Protein AF-X1RPD5-F1 (afdb_monomer)

Radius of gyration: 18.84 Å; Cα contacts (8 Å, |Δi|>4): 103; chains: 1; bounding box: 51×46×45 Å

Mean predicted aligned error: 9.95 Å

Secondary structure (DSSP, 8-state):
-PPPHHHHHHHHHHHHHHHS--HHHHHHHHHHHHHHHHHHTS-HHHHHHHHHHHHHHHHHHHHHHHHTS-SS--PPP-HHHHHHHHHHHHHHHHHH-GGGHHHHHHHHHHHHHHHHHHHHHHTT--TTSHHHHHHHHHHHH---S-TTSTHHHHHHHHHHHHHHHHHHHHHHHHH-

Organism: NCBI:txid412755

Solvent-accessible surface area (backbone atoms only — not comparable to full-atom values): 9913 Å² total; per-residue (Å²): 136,86,82,49,73,63,59,52,51,51,50,52,50,53,46,55,63,60,75,52,75,46,75,64,53,56,52,48,52,57,52,47,55,54,51,52,57,55,54,72,72,50,60,75,82,49,52,62,54,50,52,53,51,50,52,54,48,52,55,49,30,38,53,50,30,50,70,75,48,72,85,89,61,71,57,79,52,62,62,69,61,43,52,51,50,40,51,53,42,51,54,51,23,66,74,63,38,78,79,35,44,78,55,31,50,62,50,35,51,24,48,52,42,31,45,47,44,35,43,41,32,42,77,66,48,61,59,86,41,68,66,49,44,52,49,42,51,48,63,70,51,60,61,62,94,47,88,90,45,45,74,44,60,56,47,54,55,48,50,53,49,50,51,54,46,55,52,50,54,54,52,52,66,72,75,107

InterPro domains:
  IPR024787 EcsC protein [PF12787] (23-170)
  IPR024787 EcsC protein [PTHR41260] (4-172)

pLDDT: mean 79.78, std 13.16, range [46.47, 96.06]

Structure (mmCIF, N/CA/C/O backbone):
data_AF-X1RPD5-F1
#
_entry.id   AF-X1RPD5-F1
#
loop_
_atom_site.group_PDB
_atom_site.id
_atom_site.type_symbol
_atom_site.label_atom_id
_atom_site.label_alt_id
_atom_site.label_comp_id
_atom_site.label_asym_id
_atom_site.label_entity_id
_atom_site.label_seq_id
_atom_site.pdbx_PDB_ins_code
_atom_site.Cartn_x
_atom_site.Cartn_y
_atom_site.Cartn_z
_atom_site.occupancy
_atom_site.B_iso_or_equiv
_atom_site.auth_seq_id
_atom_site.auth_comp_id
_atom_site.auth_asym_id
_atom_site.auth_atom_id
_atom_site.pdbx_PDB_model_num
ATOM 1 N N . MET A 1 1 ? -31.889 -5.427 4.012 1.00 51.97 1 MET A N 1
ATOM 2 C CA . MET A 1 1 ? -30.682 -4.848 4.639 1.00 51.97 1 MET A CA 1
ATOM 3 C C . MET A 1 1 ? -31.020 -3.402 4.983 1.00 51.97 1 MET A C 1
ATOM 5 O O . MET A 1 1 ? -31.326 -2.659 4.063 1.00 51.97 1 MET A O 1
ATOM 9 N N . ASN A 1 2 ? -31.121 -3.044 6.270 1.00 76.50 2 ASN A N 1
ATOM 10 C CA . ASN A 1 2 ? -31.473 -1.682 6.705 1.00 76.50 2 ASN A CA 1
ATOM 11 C C . ASN A 1 2 ? -30.182 -0.913 6.999 1.00 76.50 2 ASN A C 1
ATOM 13 O O . ASN A 1 2 ? -29.422 -1.337 7.862 1.00 76.50 2 ASN A O 1
ATOM 17 N N . ILE A 1 3 ? -29.949 0.187 6.282 1.00 82.44 3 ILE A N 1
ATOM 18 C CA . ILE A 1 3 ? -28.819 1.095 6.515 1.00 82.44 3 ILE A CA 1
ATOM 19 C C . ILE A 1 3 ? -29.145 1.938 7.749 1.00 82.44 3 ILE A C 1
ATOM 21 O O . ILE A 1 3 ? -30.185 2.600 7.797 1.00 82.44 3 ILE A O 1
ATOM 25 N N . THR A 1 4 ? -28.285 1.891 8.762 1.00 92.00 4 THR A N 1
ATOM 26 C CA . THR A 1 4 ? -28.456 2.674 9.986 1.00 92.00 4 THR A CA 1
ATOM 27 C C . THR A 1 4 ? -28.053 4.134 9.768 1.00 92.00 4 THR A C 1
ATOM 29 O O . THR A 1 4 ? -27.463 4.508 8.754 1.00 92.00 4 THR A O 1
ATOM 32 N N . LYS A 1 5 ? -28.367 5.005 10.734 1.00 91.94 5 LYS A N 1
ATOM 33 C CA . LYS A 1 5 ? -27.946 6.412 10.677 1.00 91.94 5 LYS A CA 1
ATOM 34 C C . LYS A 1 5 ? -26.418 6.555 10.683 1.00 91.94 5 LYS A C 1
ATOM 36 O O . LYS A 1 5 ? -25.903 7.406 9.968 1.00 91.94 5 LYS A O 1
ATOM 41 N N . ASN A 1 6 ? -25.727 5.704 11.442 1.00 89.75 6 ASN A N 1
ATOM 42 C CA . ASN A 1 6 ? -24.267 5.696 11.502 1.00 89.75 6 ASN A CA 1
ATOM 43 C C . ASN A 1 6 ? -23.677 5.293 10.149 1.00 89.75 6 ASN A C 1
ATOM 45 O O . ASN A 1 6 ? -22.850 6.026 9.626 1.00 89.75 6 ASN A O 1
ATOM 49 N N . ASP A 1 7 ? -24.206 4.235 9.524 1.00 88.50 7 ASP A N 1
ATOM 50 C CA . ASP A 1 7 ? -23.771 3.814 8.183 1.00 88.50 7 ASP A CA 1
ATOM 51 C C . ASP A 1 7 ? -23.951 4.943 7.153 1.00 88.50 7 ASP A C 1
ATOM 53 O O . ASP A 1 7 ? -23.115 5.158 6.279 1.00 88.50 7 ASP A O 1
ATOM 57 N N . LEU A 1 8 ? -25.047 5.703 7.257 1.00 91.62 8 LEU A N 1
ATOM 58 C CA . LEU A 1 8 ? -25.294 6.867 6.404 1.00 91.62 8 LEU A CA 1
ATOM 59 C C . LEU A 1 8 ? -24.280 7.991 6.626 1.00 91.62 8 LEU A C 1
ATOM 61 O O . LEU A 1 8 ? -23.894 8.663 5.667 1.00 91.62 8 LEU A O 1
ATOM 65 N N . ASP A 1 9 ?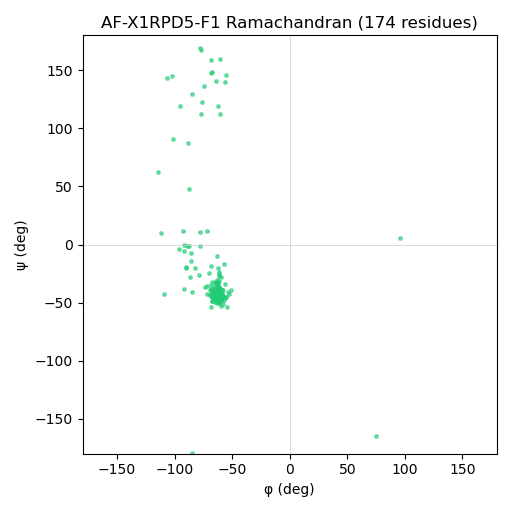 -23.888 8.237 7.871 1.00 93.94 9 ASP A N 1
ATOM 66 C CA . ASP A 1 9 ? -22.920 9.275 8.206 1.00 93.94 9 ASP A CA 1
ATOM 67 C C . ASP A 1 9 ? -21.494 8.855 7.805 1.00 93.94 9 ASP A C 1
ATOM 69 O O . ASP A 1 9 ? -20.770 9.672 7.228 1.00 93.94 9 ASP A O 1
ATOM 73 N N . ASP A 1 10 ? -21.143 7.574 7.945 1.00 89.75 10 ASP A N 1
ATOM 74 C CA . ASP A 1 10 ? -19.893 6.998 7.435 1.00 89.75 10 ASP A CA 1
ATOM 75 C C . ASP A 1 10 ? -19.819 7.072 5.906 1.00 89.75 10 ASP A C 1
ATOM 77 O O . ASP A 1 10 ? -18.801 7.486 5.350 1.00 89.75 10 ASP A O 1
ATOM 81 N N . LEU A 1 11 ? -20.918 6.779 5.201 1.00 89.56 11 LEU A N 1
ATOM 82 C CA . LEU A 1 11 ? -20.992 6.931 3.745 1.00 89.56 11 LEU A CA 1
ATOM 83 C C . LEU A 1 11 ? -20.809 8.388 3.303 1.00 89.56 11 LEU A C 1
ATOM 85 O O . LEU A 1 11 ? -20.095 8.652 2.334 1.00 89.56 11 LEU A O 1
ATOM 89 N N . LYS A 1 12 ? -21.419 9.355 4.003 1.00 90.69 12 LYS A N 1
ATOM 90 C CA . LYS A 1 12 ? -21.204 10.787 3.717 1.00 90.69 12 LYS A CA 1
ATOM 91 C C . LYS A 1 12 ? -19.754 11.185 3.964 1.00 90.69 12 LYS A C 1
ATOM 93 O O . LYS A 1 12 ? -19.188 11.943 3.175 1.00 90.69 12 LYS A O 1
ATOM 98 N N . TYR A 1 13 ? -19.159 10.682 5.042 1.00 88.50 13 TYR A N 1
ATOM 99 C CA . TYR A 1 13 ? -17.766 10.943 5.364 1.00 88.50 13 TYR A CA 1
ATOM 100 C C . TYR A 1 13 ? -16.834 10.369 4.290 1.00 88.50 13 TYR A C 1
ATOM 102 O O . TYR A 1 13 ? -16.031 11.114 3.726 1.00 88.50 13 TYR A O 1
ATOM 110 N N . ALA A 1 14 ? -17.009 9.101 3.916 1.00 86.00 14 ALA A N 1
ATOM 111 C CA . ALA A 1 14 ? -16.265 8.450 2.841 1.00 86.00 14 ALA A CA 1
ATOM 112 C C . ALA A 1 14 ? -16.416 9.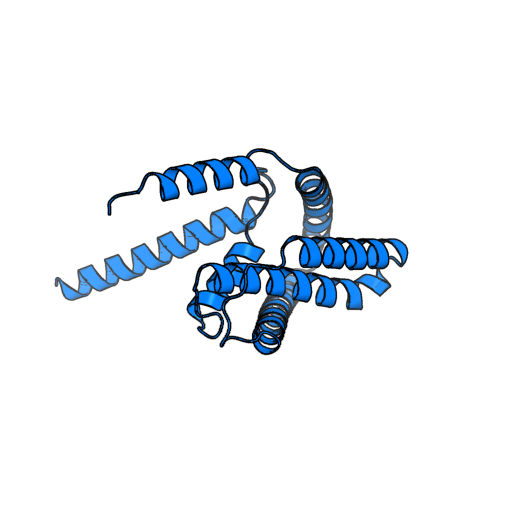199 1.508 1.00 86.00 14 ALA A C 1
ATOM 114 O O . ALA A 1 14 ? -15.418 9.511 0.857 1.00 86.00 14 ALA A O 1
ATOM 115 N N . LYS A 1 15 ? -17.644 9.594 1.147 1.00 85.25 15 LYS A N 1
ATOM 116 C CA . LYS A 1 15 ? -17.910 10.434 -0.029 1.00 85.25 15 LYS A CA 1
ATOM 117 C C . LYS A 1 15 ? -17.106 11.734 0.017 1.00 85.25 15 LYS A C 1
ATOM 119 O O . LYS A 1 15 ? -16.480 12.102 -0.972 1.00 85.25 15 LYS A O 1
ATOM 124 N N . SER A 1 16 ? -17.073 12.412 1.166 1.00 85.31 16 SER A N 1
ATOM 125 C CA . SER A 1 16 ? -16.314 13.658 1.315 1.00 85.31 16 SER A CA 1
ATOM 126 C C . SER A 1 16 ? -14.802 13.466 1.142 1.00 85.31 16 SER A C 1
ATOM 128 O O . SER A 1 16 ? -14.148 14.356 0.599 1.00 85.31 16 SER A O 1
ATOM 130 N N . LEU A 1 17 ? -14.258 12.312 1.549 1.00 79.81 17 LEU A N 1
ATOM 131 C CA . LEU A 1 17 ? -12.847 11.964 1.361 1.00 79.81 17 LEU A CA 1
ATOM 132 C C . LEU A 1 17 ? -12.510 11.662 -0.107 1.00 79.81 17 LEU A C 1
ATOM 134 O O . LEU A 1 17 ? -11.411 11.993 -0.547 1.00 79.81 17 LEU A O 1
ATOM 138 N N . LEU A 1 18 ? -13.438 11.049 -0.849 1.00 75.56 18 LEU A N 1
ATOM 139 C CA . LEU A 1 18 ? -13.228 10.619 -2.236 1.00 75.56 18 LEU A CA 1
ATOM 140 C C . LEU A 1 18 ? -13.486 11.735 -3.261 1.00 75.56 18 LEU A C 1
ATOM 142 O O . LEU A 1 18 ? -12.730 11.881 -4.218 1.00 75.56 18 LEU A O 1
ATOM 146 N N . GLU A 1 19 ? -14.529 12.545 -3.067 1.00 75.75 19 GLU A N 1
ATOM 147 C CA . GLU A 1 19 ? -14.953 13.550 -4.057 1.00 75.75 19 GLU A CA 1
ATOM 148 C C . GLU A 1 19 ? -14.214 14.889 -3.954 1.00 75.75 19 GLU A C 1
ATOM 150 O O . GLU A 1 19 ? -14.274 15.696 -4.880 1.00 75.75 19 GLU A O 1
ATOM 155 N N . ASN A 1 20 ? -13.500 15.145 -2.855 1.00 69.94 20 ASN A N 1
ATOM 156 C CA . ASN A 1 20 ? -12.704 16.359 -2.693 1.00 69.94 20 ASN A CA 1
ATOM 157 C C . ASN A 1 20 ? -11.228 16.035 -2.956 1.00 69.94 20 ASN A C 1
ATOM 159 O O . ASN A 1 20 ? -10.515 15.655 -2.021 1.00 69.94 20 ASN A O 1
ATOM 163 N N . PRO A 1 21 ? -10.737 16.166 -4.208 1.00 64.88 21 PRO A N 1
ATOM 164 C CA . PRO A 1 21 ? -9.402 15.723 -4.573 1.00 64.88 21 PRO A CA 1
ATOM 165 C C . PRO A 1 21 ? -8.354 16.463 -3.749 1.00 64.88 21 PRO A C 1
ATOM 167 O O . PRO A 1 21 ? -8.126 17.669 -3.904 1.00 64.88 21 PRO A O 1
ATOM 170 N N . SER A 1 22 ? -7.697 15.700 -2.880 1.00 69.62 22 SER A N 1
ATOM 171 C CA . SER A 1 22 ? -6.568 16.175 -2.098 1.00 69.62 22 SER A CA 1
ATOM 172 C C . SER A 1 22 ? -5.428 16.630 -3.015 1.00 69.62 22 SER A C 1
ATOM 174 O O . SER A 1 22 ? -5.327 16.241 -4.182 1.00 69.62 22 SER A O 1
ATOM 176 N N . LEU A 1 23 ? -4.522 17.450 -2.481 1.00 71.94 23 LEU A N 1
ATOM 177 C CA . LEU A 1 23 ? -3.315 17.857 -3.204 1.00 71.94 23 LEU A CA 1
ATOM 178 C C . LEU A 1 23 ? -2.486 16.638 -3.656 1.00 71.94 23 LEU A C 1
ATOM 180 O O . LEU A 1 23 ? -1.948 16.645 -4.759 1.00 71.94 23 LEU A O 1
ATOM 184 N N . ALA A 1 24 ? -2.476 15.564 -2.858 1.00 69.75 24 ALA A N 1
ATOM 185 C CA . ALA A 1 24 ? -1.859 14.292 -3.222 1.00 69.75 24 ALA A CA 1
ATOM 186 C C . ALA A 1 24 ? -2.526 13.661 -4.454 1.00 69.75 24 ALA A C 1
ATOM 188 O O . ALA A 1 24 ? -1.824 13.321 -5.395 1.00 69.75 24 ALA A O 1
ATOM 189 N N . ALA A 1 25 ? -3.862 13.594 -4.507 1.00 70.12 25 ALA A N 1
ATOM 190 C CA . ALA A 1 25 ? -4.583 13.043 -5.661 1.00 70.12 25 ALA A CA 1
ATOM 191 C C . ALA A 1 25 ? -4.287 13.813 -6.962 1.00 70.12 25 ALA A C 1
ATOM 193 O O . ALA A 1 25 ? -4.106 13.217 -8.021 1.00 70.12 25 ALA A O 1
ATOM 194 N N . LYS A 1 26 ? -4.167 15.145 -6.886 1.00 71.94 26 LYS A N 1
ATOM 195 C CA . LYS A 1 26 ? -3.798 15.974 -8.047 1.00 71.94 26 LYS A CA 1
ATOM 196 C C . LYS A 1 26 ? -2.379 15.677 -8.543 1.00 71.94 26 LYS A C 1
ATOM 198 O O . LYS A 1 26 ? -2.166 15.603 -9.751 1.00 71.94 26 LYS A O 1
ATOM 203 N N . ILE A 1 27 ? -1.426 15.499 -7.625 1.00 70.88 27 ILE A N 1
ATOM 204 C CA . ILE A 1 27 ? -0.039 15.140 -7.958 1.00 70.88 27 ILE A CA 1
ATOM 205 C C . ILE A 1 27 ? 0.028 13.716 -8.524 1.00 70.88 27 ILE A C 1
ATOM 207 O O . ILE A 1 27 ? 0.676 13.505 -9.548 1.00 70.88 27 ILE A O 1
ATOM 211 N N . SER A 1 28 ? -0.680 12.761 -7.915 1.00 72.06 28 SER A N 1
ATOM 212 C CA . SER A 1 28 ? -0.748 11.375 -8.382 1.00 72.06 28 SER A CA 1
ATOM 213 C C . SER A 1 28 ? -1.290 11.282 -9.805 1.00 72.06 28 SER A C 1
ATOM 215 O O . SER A 1 28 ? -0.668 10.616 -10.625 1.00 72.06 28 SER A O 1
ATOM 217 N N . ASN A 1 29 ? -2.354 12.020 -10.145 1.00 69.50 29 ASN A N 1
ATOM 218 C CA . ASN A 1 29 ? -2.881 12.057 -11.515 1.00 69.50 29 ASN A CA 1
ATOM 219 C C . ASN A 1 29 ? -1.832 12.540 -12.529 1.00 69.50 29 ASN A C 1
ATOM 221 O O . ASN A 1 29 ? -1.698 11.971 -13.612 1.00 69.50 29 ASN A O 1
ATOM 225 N N . LEU A 1 30 ? -1.063 13.581 -12.189 1.00 69.62 30 LEU A N 1
ATOM 226 C CA . LEU A 1 30 ? -0.014 14.085 -13.076 1.00 69.62 30 LEU A CA 1
ATOM 227 C C . LEU A 1 30 ? 1.086 13.032 -13.285 1.00 69.62 30 LEU A C 1
ATOM 229 O O . LEU A 1 30 ? 1.469 12.767 -14.426 1.00 69.62 30 LEU A O 1
ATOM 233 N N . LEU A 1 31 ? 1.555 12.399 -12.206 1.00 68.88 31 LEU A N 1
ATOM 234 C CA . LEU A 1 31 ? 2.570 11.344 -12.273 1.00 68.88 31 LEU A CA 1
ATOM 235 C C . LEU A 1 31 ? 2.064 10.095 -13.013 1.00 68.88 31 LEU A C 1
ATOM 237 O O . LEU A 1 31 ? 2.799 9.539 -13.829 1.00 68.88 31 LEU A O 1
ATOM 241 N N . GLY A 1 32 ? 0.806 9.703 -12.800 1.00 69.44 32 GLY A N 1
ATOM 242 C CA . GLY A 1 32 ? 0.161 8.569 -13.464 1.00 69.44 32 GLY A CA 1
ATOM 243 C C . GLY A 1 32 ? 0.188 8.707 -14.984 1.00 69.44 32 GLY A C 1
ATOM 244 O O . GLY A 1 32 ? 0.662 7.808 -15.676 1.00 69.44 32 GLY A O 1
ATOM 245 N N . THR A 1 33 ? -0.179 9.881 -15.512 1.00 72.19 33 THR A N 1
ATOM 246 C CA . THR A 1 33 ? -0.140 10.125 -16.968 1.00 72.19 33 THR A CA 1
ATOM 247 C C . THR A 1 33 ? 1.270 10.041 -17.567 1.00 72.19 33 THR A C 1
ATOM 249 O O . THR A 1 33 ? 1.427 9.635 -18.721 1.00 72.19 33 THR A O 1
ATOM 252 N N . ALA A 1 34 ? 2.310 10.420 -16.816 1.00 72.50 34 ALA A N 1
ATOM 253 C CA . ALA A 1 34 ? 3.697 10.316 -17.268 1.00 72.50 34 ALA A CA 1
ATOM 254 C C . ALA A 1 34 ? 4.169 8.854 -17.304 1.00 72.50 34 ALA A C 1
ATOM 256 O O . ALA A 1 34 ? 4.790 8.428 -18.281 1.00 72.50 34 ALA A O 1
ATOM 257 N N . ILE A 1 35 ? 3.819 8.076 -16.276 1.00 75.69 35 ILE A N 1
ATOM 258 C CA . ILE A 1 35 ? 4.129 6.645 -16.188 1.00 75.69 35 ILE A CA 1
ATOM 259 C C . ILE A 1 35 ? 3.402 5.869 -17.291 1.00 75.69 35 ILE A C 1
ATOM 261 O O . ILE A 1 35 ? 4.028 5.073 -17.988 1.00 75.69 35 ILE A O 1
ATOM 265 N N . GLU A 1 36 ? 2.112 6.136 -17.510 1.00 73.81 36 GLU A N 1
ATOM 266 C CA . GLU A 1 36 ? 1.310 5.480 -18.549 1.00 73.81 36 GLU A CA 1
ATOM 267 C C . GLU A 1 36 ? 1.896 5.722 -19.948 1.00 73.81 36 GLU A C 1
ATOM 269 O O . GLU A 1 36 ? 2.040 4.793 -20.745 1.00 73.81 36 GLU A O 1
ATOM 274 N N . LYS A 1 37 ? 2.307 6.963 -20.243 1.00 77.88 37 LYS A N 1
ATOM 275 C CA . LYS A 1 37 ? 3.010 7.284 -21.493 1.00 77.88 37 LYS A CA 1
ATOM 276 C C . LYS A 1 37 ? 4.314 6.503 -21.624 1.00 77.88 37 LYS A C 1
ATOM 278 O O . LYS A 1 37 ? 4.587 6.005 -22.707 1.00 77.88 37 LYS A O 1
ATOM 283 N N . GLY A 1 38 ? 5.091 6.371 -20.549 1.00 78.56 38 GLY A N 1
ATOM 284 C CA . GLY A 1 38 ? 6.314 5.565 -20.541 1.00 78.56 38 GLY A CA 1
ATOM 285 C C . GLY A 1 38 ? 6.049 4.083 -20.822 1.00 78.56 38 GLY A C 1
ATOM 286 O O . GLY A 1 38 ? 6.720 3.486 -21.661 1.00 78.56 38 GLY A O 1
ATOM 287 N N . LEU A 1 39 ? 5.022 3.509 -20.189 1.00 76.12 39 LEU A N 1
ATOM 288 C CA . LEU A 1 39 ? 4.616 2.115 -20.392 1.00 76.12 39 LEU A CA 1
ATOM 289 C C . LEU A 1 39 ? 4.135 1.841 -21.824 1.00 76.12 39 LEU A C 1
ATOM 291 O O . LEU A 1 39 ? 4.400 0.764 -22.351 1.00 76.12 39 LEU A O 1
ATOM 295 N N . LYS A 1 40 ? 3.507 2.814 -22.497 1.00 80.06 40 LYS A N 1
ATOM 296 C CA . LYS A 1 40 ? 3.107 2.684 -23.913 1.00 80.06 40 LYS A CA 1
ATOM 297 C C . LYS A 1 40 ? 4.285 2.478 -24.870 1.00 80.06 40 LYS A C 1
ATOM 299 O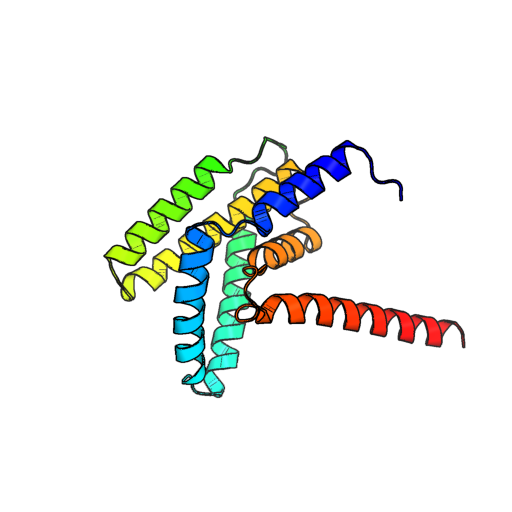 O . LYS A 1 40 ? 4.088 1.918 -25.943 1.00 80.06 40 LYS A O 1
ATOM 304 N N . TYR A 1 41 ? 5.494 2.896 -24.494 1.00 85.19 41 TYR A N 1
ATOM 305 C CA . TYR A 1 41 ? 6.712 2.662 -25.278 1.00 85.19 41 TYR A CA 1
ATOM 306 C C . TYR A 1 41 ? 7.445 1.368 -24.892 1.00 85.19 41 TYR A C 1
ATOM 308 O O . TYR A 1 41 ? 8.479 1.048 -25.482 1.00 85.19 41 TYR A O 1
ATOM 316 N N . LEU A 1 42 ? 6.937 0.614 -23.914 1.00 81.56 42 LEU A N 1
ATOM 317 C CA . LEU A 1 42 ? 7.557 -0.625 -23.465 1.00 81.56 42 LEU A CA 1
ATOM 318 C C . LEU A 1 42 ? 7.325 -1.749 -24.497 1.00 81.56 42 LEU A C 1
ATOM 320 O O . LEU A 1 42 ? 6.200 -1.917 -24.978 1.00 81.56 42 LEU A O 1
ATOM 324 N N . PRO A 1 43 ? 8.342 -2.568 -24.830 1.00 89.31 43 PRO A N 1
ATOM 325 C CA . PRO A 1 43 ? 8.152 -3.711 -25.718 1.00 89.31 43 PRO A CA 1
ATOM 326 C C . PRO A 1 43 ? 7.062 -4.659 -25.202 1.00 89.31 43 PRO A C 1
ATOM 328 O O . PRO A 1 43 ? 7.036 -4.983 -24.017 1.00 89.31 43 PRO A O 1
ATOM 331 N N . ALA A 1 44 ? 6.218 -5.186 -26.095 1.00 81.62 44 ALA A N 1
ATOM 332 C CA . ALA A 1 44 ? 5.078 -6.033 -25.719 1.00 81.62 44 ALA A CA 1
ATOM 333 C C . ALA A 1 44 ? 5.455 -7.203 -24.787 1.00 81.62 44 ALA A C 1
ATOM 335 O O . ALA A 1 44 ? 4.760 -7.462 -23.812 1.00 81.62 44 ALA A O 1
ATOM 336 N N . LYS A 1 45 ? 6.613 -7.839 -25.024 1.00 83.00 45 LYS A N 1
ATOM 337 C CA . LYS A 1 45 ? 7.143 -8.954 -24.213 1.00 83.00 45 LYS A CA 1
ATOM 338 C C . LYS A 1 45 ? 7.448 -8.585 -22.755 1.00 83.00 45 LYS A C 1
ATOM 340 O O . LYS A 1 45 ? 7.594 -9.470 -21.921 1.00 83.00 45 LYS A O 1
ATOM 345 N N . TRP A 1 46 ? 7.620 -7.300 -22.457 1.00 85.12 46 TRP A N 1
ATOM 346 C CA . TRP A 1 46 ? 7.963 -6.822 -21.120 1.00 85.12 46 TRP A CA 1
ATOM 347 C C . TRP A 1 46 ? 6.720 -6.512 -20.286 1.00 85.12 46 TRP A C 1
ATOM 349 O O . TRP A 1 46 ? 6.818 -6.533 -19.063 1.00 85.12 46 TRP A O 1
ATOM 359 N N . ASN A 1 47 ? 5.557 -6.294 -20.910 1.00 79.50 47 ASN A N 1
ATOM 360 C CA . ASN A 1 47 ? 4.312 -6.048 -20.180 1.00 79.50 47 ASN A CA 1
ATOM 361 C C . ASN A 1 47 ? 3.967 -7.216 -19.249 1.00 79.50 47 ASN A C 1
ATOM 363 O O . ASN A 1 47 ? 3.742 -6.991 -18.062 1.00 79.50 47 ASN A O 1
ATOM 367 N N . ASP A 1 48 ? 4.036 -8.456 -19.741 1.00 82.62 48 ASP A N 1
ATOM 368 C CA . ASP A 1 48 ? 3.748 -9.653 -18.936 1.00 82.62 48 ASP A CA 1
ATOM 369 C C . ASP A 1 48 ? 4.722 -9.806 -17.758 1.00 82.62 48 ASP A C 1
ATOM 371 O O . ASP A 1 48 ? 4.339 -10.192 -16.650 1.00 82.62 48 ASP A O 1
ATOM 375 N N . ILE A 1 49 ? 5.997 -9.467 -17.979 1.00 86.81 49 ILE A N 1
ATOM 376 C CA . ILE A 1 49 ? 7.037 -9.513 -16.945 1.00 86.81 49 ILE A CA 1
ATOM 377 C C . ILE A 1 49 ? 6.740 -8.474 -15.866 1.00 86.81 49 ILE A C 1
ATOM 379 O O . ILE A 1 49 ? 6.754 -8.808 -14.681 1.00 86.81 49 ILE A O 1
ATOM 383 N N . VAL A 1 50 ? 6.440 -7.235 -16.264 1.00 82.31 50 VAL A N 1
ATOM 384 C CA . VAL A 1 50 ? 6.106 -6.144 -15.343 1.00 82.31 50 VAL A CA 1
ATOM 385 C C . VAL A 1 50 ? 4.839 -6.478 -14.561 1.00 82.31 50 VAL A C 1
ATOM 387 O O . VAL A 1 50 ? 4.846 -6.375 -13.339 1.00 82.31 50 VAL A O 1
ATOM 390 N N . GLN A 1 51 ? 3.780 -6.956 -15.216 1.00 81.75 51 GLN A N 1
ATOM 391 C CA . GLN A 1 51 ? 2.542 -7.356 -14.543 1.00 81.75 51 GLN A CA 1
ATOM 392 C C . GLN A 1 51 ? 2.775 -8.479 -13.524 1.00 81.75 51 GLN A C 1
ATOM 394 O O . GLN A 1 51 ? 2.348 -8.372 -12.373 1.00 81.75 51 GLN A O 1
ATOM 399 N N . SER A 1 52 ? 3.495 -9.536 -13.912 1.00 84.06 52 SER A N 1
ATOM 400 C CA . SER A 1 52 ? 3.806 -10.664 -13.025 1.00 84.06 52 SER A CA 1
ATOM 401 C C . SER A 1 52 ? 4.680 -10.242 -11.841 1.00 84.06 52 SER A C 1
ATOM 403 O O . SER A 1 52 ? 4.421 -10.635 -10.699 1.00 84.06 52 SER A O 1
ATOM 405 N N . ALA A 1 53 ? 5.691 -9.404 -12.087 1.00 85.00 53 ALA A N 1
ATOM 406 C CA . ALA A 1 53 ? 6.563 -8.866 -11.050 1.00 85.00 53 ALA A CA 1
ATOM 407 C C . ALA A 1 53 ? 5.793 -7.965 -10.077 1.00 85.00 53 ALA A C 1
ATOM 409 O O . ALA A 1 53 ? 5.940 -8.126 -8.864 1.00 85.00 53 ALA A O 1
ATOM 410 N N . THR A 1 54 ? 4.934 -7.079 -10.583 1.00 84.25 54 THR A N 1
ATOM 411 C CA . THR A 1 54 ? 4.079 -6.208 -9.767 1.00 84.25 54 THR A CA 1
ATOM 412 C C . THR A 1 54 ? 3.136 -7.033 -8.903 1.00 84.25 54 THR A C 1
ATOM 414 O O . THR A 1 54 ? 3.135 -6.859 -7.686 1.00 84.25 54 THR A O 1
ATOM 417 N N . LYS A 1 55 ? 2.416 -8.003 -9.485 1.00 86.50 55 LYS A N 1
ATOM 418 C CA . LYS A 1 55 ? 1.519 -8.900 -8.740 1.00 86.50 55 LYS A CA 1
ATOM 419 C C . LYS A 1 55 ? 2.246 -9.597 -7.589 1.00 86.50 55 LYS A C 1
ATOM 421 O O . LYS A 1 55 ? 1.836 -9.476 -6.438 1.00 86.50 55 LYS A O 1
ATOM 426 N N . LYS A 1 56 ? 3.367 -10.267 -7.880 1.00 88.00 56 LYS A N 1
ATOM 427 C CA . LYS A 1 56 ? 4.164 -10.968 -6.859 1.00 88.00 56 LYS A CA 1
ATOM 428 C C . LYS A 1 56 ? 4.696 -10.018 -5.789 1.00 88.00 56 LYS A C 1
ATOM 430 O O . LYS A 1 56 ? 4.759 -10.387 -4.618 1.00 88.00 56 LYS A O 1
ATOM 435 N N . SER A 1 57 ? 5.095 -8.810 -6.179 1.00 88.94 57 SER A N 1
ATOM 436 C CA . SER A 1 57 ? 5.616 -7.805 -5.251 1.00 88.94 57 SER A CA 1
ATOM 437 C C . SER A 1 57 ? 4.532 -7.313 -4.299 1.00 88.94 57 SER A C 1
ATOM 439 O O . SER A 1 57 ? 4.769 -7.283 -3.095 1.00 88.94 57 SER A O 1
ATOM 441 N N . LEU A 1 58 ? 3.335 -7.010 -4.810 1.00 91.06 58 LEU A N 1
ATOM 442 C CA . LEU A 1 58 ? 2.186 -6.590 -4.005 1.00 91.06 58 LEU A CA 1
ATOM 443 C C . LEU A 1 58 ? 1.722 -7.700 -3.058 1.00 91.06 58 LEU A C 1
ATOM 445 O O . LEU A 1 58 ? 1.562 -7.459 -1.863 1.00 91.06 58 LEU A O 1
ATOM 449 N N . GLU A 1 59 ? 1.598 -8.934 -3.554 1.00 91.44 59 GLU A N 1
ATOM 450 C CA . GLU A 1 59 ? 1.268 -10.098 -2.725 1.00 91.44 59 GLU A CA 1
ATOM 451 C C . GLU A 1 59 ? 2.299 -10.300 -1.607 1.00 91.44 59 GLU A C 1
ATOM 453 O O . GLU A 1 59 ? 1.944 -10.547 -0.451 1.00 91.44 59 GLU A O 1
ATOM 458 N N . LYS A 1 60 ? 3.594 -10.184 -1.922 1.00 93.88 60 LYS A N 1
ATOM 459 C CA . LYS A 1 60 ? 4.669 -10.358 -0.940 1.00 93.88 60 LYS A CA 1
ATOM 460 C C . LYS A 1 60 ? 4.698 -9.225 0.082 1.00 93.88 60 LYS A C 1
ATOM 462 O O . LYS A 1 60 ? 4.837 -9.504 1.272 1.00 93.88 60 LYS A O 1
ATOM 467 N N . ALA A 1 61 ? 4.542 -7.982 -0.363 1.00 93.56 61 ALA A N 1
ATOM 468 C CA . ALA A 1 61 ? 4.494 -6.807 0.498 1.00 93.56 61 ALA A CA 1
ATOM 469 C C . ALA A 1 61 ? 3.302 -6.875 1.459 1.00 93.56 61 ALA A C 1
ATOM 471 O O . ALA A 1 61 ? 3.483 -6.693 2.661 1.00 93.56 61 ALA A O 1
ATOM 472 N N . LEU A 1 62 ? 2.112 -7.238 0.967 1.00 95.44 62 LEU A N 1
ATOM 473 C CA . LEU A 1 62 ? 0.926 -7.391 1.808 1.00 95.44 62 LEU A CA 1
ATOM 474 C C . LEU A 1 62 ? 1.088 -8.533 2.813 1.00 95.44 62 LEU A C 1
ATOM 476 O O . LEU A 1 62 ? 0.821 -8.358 4.000 1.00 95.44 62 LEU A O 1
ATOM 480 N N . ASN A 1 63 ? 1.569 -9.698 2.373 1.00 94.88 63 ASN A N 1
ATOM 481 C CA . ASN A 1 63 ? 1.804 -10.816 3.285 1.00 94.88 63 ASN A CA 1
ATOM 482 C C . ASN A 1 63 ? 2.831 -10.464 4.365 1.00 94.88 63 ASN A C 1
ATOM 484 O O . ASN A 1 63 ? 2.649 -10.825 5.527 1.00 94.88 63 ASN A O 1
ATOM 488 N N . PHE A 1 64 ? 3.893 -9.744 4.005 1.00 96.06 64 PHE A N 1
ATOM 489 C CA . PHE A 1 64 ? 4.875 -9.254 4.964 1.00 96.06 64 PHE A CA 1
ATOM 490 C C . PHE A 1 64 ? 4.266 -8.230 5.936 1.00 96.06 64 PHE A C 1
ATOM 492 O O . PHE A 1 64 ? 4.462 -8.337 7.150 1.00 96.06 64 PHE A O 1
ATOM 499 N N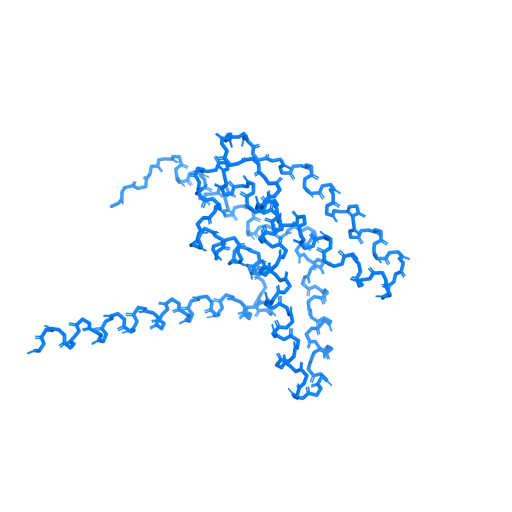 . ALA A 1 65 ? 3.483 -7.279 5.426 1.00 95.62 65 ALA A N 1
ATOM 500 C CA . ALA A 1 65 ? 2.787 -6.280 6.225 1.00 95.62 65 ALA A CA 1
ATOM 501 C C . ALA A 1 65 ? 1.858 -6.931 7.259 1.00 95.62 65 ALA A C 1
ATOM 503 O O . ALA A 1 65 ? 2.005 -6.662 8.448 1.00 95.62 65 ALA A O 1
ATOM 504 N N . VAL A 1 66 ? 0.989 -7.852 6.833 1.00 95.38 66 VAL A N 1
ATOM 505 C CA . VAL A 1 66 ? 0.080 -8.601 7.717 1.00 95.38 66 VAL A CA 1
ATOM 506 C C . VAL A 1 66 ? 0.855 -9.445 8.730 1.00 95.38 66 VAL A C 1
ATOM 508 O O . VAL A 1 66 ? 0.529 -9.442 9.913 1.00 95.38 66 VAL A O 1
ATOM 511 N N . LYS A 1 67 ? 1.915 -10.147 8.304 1.00 94.88 67 LYS A N 1
ATOM 512 C CA . LYS A 1 67 ? 2.717 -11.009 9.193 1.00 94.88 67 LYS A CA 1
ATOM 513 C C . LYS A 1 67 ? 3.380 -10.234 10.336 1.00 94.88 67 LYS A C 1
ATOM 515 O O . LYS A 1 67 ? 3.656 -10.806 11.384 1.00 94.88 67 LYS A O 1
ATOM 520 N N . THR A 1 68 ? 3.653 -8.949 10.135 1.00 92.19 68 THR A N 1
ATOM 521 C CA . THR A 1 68 ? 4.268 -8.073 11.141 1.00 92.19 68 THR A CA 1
ATOM 522 C C . THR A 1 68 ? 3.233 -7.320 11.989 1.00 92.19 68 THR A C 1
ATOM 524 O O . THR A 1 68 ? 3.581 -6.359 12.680 1.00 92.19 68 THR A O 1
ATOM 527 N N . MET A 1 69 ? 1.951 -7.684 11.912 1.00 90.88 69 MET A N 1
ATOM 528 C CA . MET A 1 69 ? 0.876 -7.120 12.730 1.00 90.88 69 MET A CA 1
ATOM 529 C C . MET A 1 69 ? 0.437 -8.121 13.796 1.00 90.88 69 MET A C 1
ATOM 531 O O . MET A 1 69 ? 0.370 -9.323 13.550 1.00 90.88 69 MET A O 1
ATOM 535 N N . ASP A 1 70 ? 0.109 -7.618 14.986 1.00 85.19 70 ASP A N 1
ATOM 536 C CA . ASP A 1 70 ? -0.535 -8.439 16.005 1.00 85.19 70 ASP A CA 1
ATOM 537 C C . ASP A 1 70 ? -2.019 -8.608 15.668 1.00 85.19 70 ASP A C 1
ATOM 539 O O . ASP A 1 70 ? -2.789 -7.656 15.722 1.00 85.19 70 ASP A O 1
ATOM 543 N N . ASN A 1 71 ? -2.438 -9.820 15.324 1.00 77.94 71 ASN A N 1
ATOM 544 C CA . ASN A 1 71 ? -3.830 -10.080 14.960 1.00 77.94 71 ASN A CA 1
ATOM 545 C C . ASN A 1 71 ? -4.732 -10.402 16.167 1.00 77.94 71 ASN A C 1
ATOM 547 O O . ASN A 1 71 ? -5.917 -10.672 15.994 1.00 77.94 71 ASN A O 1
ATOM 551 N N . LYS A 1 72 ? -4.182 -10.435 17.389 1.00 77.94 72 LYS A N 1
ATOM 552 C CA . LYS A 1 72 ? -4.951 -10.736 18.609 1.00 77.94 72 LYS A CA 1
ATOM 553 C C . LYS A 1 72 ? -5.599 -9.494 19.204 1.00 77.94 72 LYS A C 1
ATOM 555 O O . LYS A 1 72 ? -6.626 -9.593 19.870 1.00 77.94 72 LYS A O 1
ATOM 560 N N . THR A 1 73 ? -4.992 -8.335 18.976 1.00 76.44 73 THR A N 1
ATOM 561 C CA . THR A 1 73 ? -5.483 -7.043 19.444 1.00 76.44 73 THR A CA 1
ATOM 562 C C . THR A 1 73 ? -6.151 -6.283 18.300 1.00 76.44 73 THR A C 1
ATOM 564 O O . THR A 1 73 ? -5.720 -6.357 17.149 1.00 76.44 73 THR A O 1
ATOM 567 N N . LYS A 1 74 ? -7.212 -5.533 18.623 1.00 80.00 74 LYS A N 1
ATOM 568 C CA . LYS A 1 74 ? -7.935 -4.657 17.686 1.00 80.00 74 LYS A CA 1
ATOM 569 C C . LYS A 1 74 ? -7.769 -3.186 18.093 1.00 80.00 74 LYS A C 1
ATOM 571 O O . LYS A 1 74 ? -8.742 -2.562 18.516 1.00 80.00 74 LYS A O 1
ATOM 576 N N . PRO A 1 75 ? -6.537 -2.641 18.097 1.00 84.88 75 PRO A N 1
ATOM 577 C CA . PRO A 1 75 ? -6.353 -1.230 18.402 1.00 84.88 75 PRO A CA 1
ATOM 578 C C . PRO A 1 75 ? -6.946 -0.361 17.276 1.00 84.88 75 PRO A C 1
ATOM 580 O O . PRO A 1 75 ? -7.064 -0.833 16.142 1.00 84.88 75 PRO A O 1
ATOM 583 N N . PRO A 1 76 ? -7.269 0.914 17.553 1.00 86.38 76 PRO A N 1
ATOM 584 C CA . PRO A 1 76 ? -7.575 1.883 16.507 1.00 86.38 76 PRO A CA 1
ATOM 585 C C . PRO A 1 76 ? -6.437 1.977 15.481 1.00 86.38 76 PRO A C 1
ATOM 587 O O . PRO A 1 76 ? -5.260 1.868 15.842 1.00 86.38 76 PRO A O 1
ATOM 590 N N . SER A 1 77 ? -6.780 2.218 14.215 1.00 89.25 77 SER A N 1
ATOM 591 C CA . SER A 1 77 ? -5.791 2.318 13.140 1.00 89.25 77 SER A CA 1
ATOM 592 C C . SER A 1 77 ? -4.840 3.509 13.320 1.00 89.25 77 SER A C 1
ATOM 594 O O . SER A 1 77 ? -5.219 4.622 13.699 1.00 89.25 77 SER A O 1
ATOM 596 N N . SER A 1 78 ? -3.561 3.297 13.010 1.00 90.50 78 SER A N 1
ATOM 597 C CA . SER A 1 78 ? -2.476 4.274 13.177 1.00 90.50 78 SER A CA 1
ATOM 598 C C . SER A 1 78 ? -2.316 5.198 11.962 1.00 90.50 78 SER A C 1
ATOM 600 O O . SER A 1 78 ? -1.208 5.441 11.472 1.00 90.50 78 SER A O 1
ATOM 602 N N . ASN A 1 79 ? -3.429 5.757 11.477 1.00 86.88 79 ASN A N 1
ATOM 603 C CA . ASN A 1 79 ? -3.511 6.493 10.208 1.00 86.88 79 ASN A CA 1
ATOM 604 C C . ASN A 1 79 ? -2.482 7.626 10.068 1.00 86.88 79 ASN A C 1
ATOM 606 O O . ASN A 1 79 ? -1.878 7.804 9.009 1.00 86.88 79 ASN A O 1
ATOM 610 N N . ARG A 1 80 ? -2.254 8.409 11.130 1.00 88.50 80 ARG A N 1
ATOM 611 C CA . ARG A 1 80 ? -1.307 9.537 11.090 1.00 88.50 80 ARG A CA 1
ATOM 612 C C . ARG A 1 80 ? 0.139 9.061 10.951 1.00 88.50 80 ARG A C 1
ATOM 614 O O . ARG A 1 80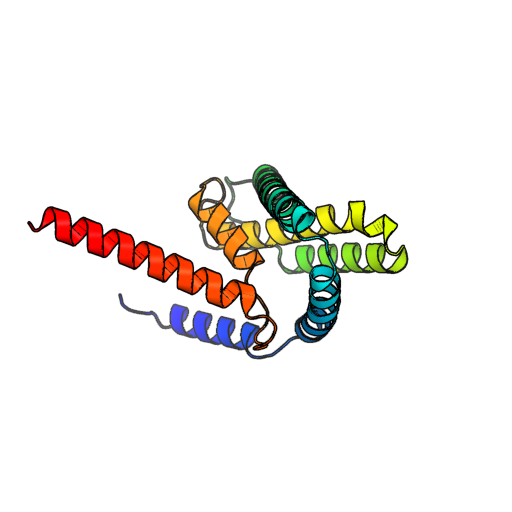 ? 0.888 9.633 10.163 1.00 88.50 80 ARG A O 1
ATOM 621 N N . THR A 1 81 ? 0.513 8.012 11.677 1.00 90.44 81 THR A N 1
ATOM 622 C CA . THR A 1 81 ? 1.863 7.437 11.647 1.00 90.44 81 THR A CA 1
ATOM 623 C C . THR A 1 81 ? 2.179 6.873 10.269 1.00 90.44 81 THR A C 1
ATOM 625 O O . THR A 1 81 ? 3.233 7.176 9.715 1.00 90.44 81 THR A O 1
ATOM 628 N N . HIS A 1 82 ? 1.244 6.124 9.676 1.00 90.25 82 HIS A N 1
ATOM 629 C CA . HIS A 1 82 ? 1.412 5.587 8.327 1.00 90.25 82 HIS A CA 1
ATOM 630 C C . HIS A 1 82 ? 1.563 6.6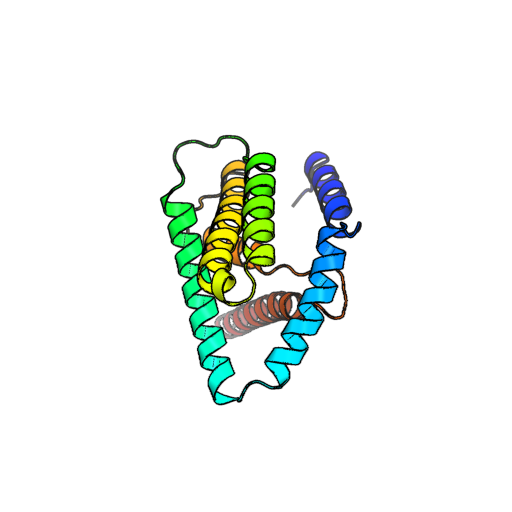89 7.278 1.00 90.25 82 HIS A C 1
ATOM 632 O O . HIS A 1 82 ? 2.487 6.626 6.471 1.00 90.25 82 HIS A O 1
ATOM 638 N N . LYS A 1 83 ? 0.735 7.741 7.331 1.00 88.12 83 LYS A N 1
ATOM 639 C CA . LYS A 1 83 ? 0.852 8.891 6.418 1.00 88.12 83 LYS A CA 1
ATOM 640 C C . LYS A 1 83 ? 2.203 9.597 6.532 1.00 88.12 83 LYS A C 1
ATOM 642 O O . LYS A 1 83 ? 2.802 9.908 5.509 1.00 88.12 83 LYS A O 1
ATOM 647 N N . ILE A 1 84 ? 2.687 9.834 7.755 1.00 90.94 84 ILE A N 1
ATOM 648 C CA . ILE A 1 84 ? 4.000 10.461 7.978 1.00 90.94 84 ILE A CA 1
ATOM 649 C C . ILE A 1 84 ? 5.110 9.579 7.409 1.00 90.94 84 ILE A C 1
ATOM 651 O O . ILE A 1 84 ? 5.996 10.084 6.726 1.00 90.94 84 ILE A O 1
ATOM 655 N N . LEU A 1 85 ? 5.053 8.271 7.663 1.00 90.88 85 LEU A N 1
ATOM 656 C CA . LEU A 1 85 ? 6.085 7.349 7.212 1.00 90.88 85 LEU A CA 1
ATOM 657 C C . LEU A 1 85 ? 6.123 7.250 5.681 1.00 90.88 85 LEU A C 1
ATOM 659 O O . LEU A 1 85 ? 7.199 7.372 5.112 1.00 90.88 85 LEU A O 1
ATOM 663 N N . VAL A 1 86 ? 4.963 7.130 5.024 1.00 87.12 86 VAL A N 1
ATOM 664 C CA . VAL A 1 86 ? 4.847 7.163 3.552 1.00 87.12 86 VAL A CA 1
ATOM 665 C C . VAL A 1 86 ? 5.375 8.478 2.981 1.00 87.12 86 VAL A C 1
ATOM 667 O O . VAL A 1 86 ? 6.120 8.473 2.006 1.00 87.12 86 VAL A O 1
ATOM 670 N N . ALA A 1 87 ? 5.022 9.616 3.588 1.00 86.12 87 ALA A N 1
ATOM 671 C CA . ALA A 1 87 ? 5.513 10.915 3.137 1.00 86.12 87 ALA A CA 1
ATOM 672 C C . ALA A 1 87 ? 7.041 11.024 3.272 1.00 86.12 87 ALA A C 1
ATOM 674 O O . ALA A 1 87 ? 7.703 11.536 2.372 1.00 86.12 87 ALA A O 1
ATOM 675 N N . ALA A 1 88 ? 7.607 10.515 4.369 1.00 87.38 88 ALA A N 1
ATOM 676 C CA . ALA A 1 88 ? 9.046 10.516 4.605 1.00 87.38 88 ALA A CA 1
ATOM 677 C C . ALA A 1 88 ? 9.794 9.599 3.623 1.00 87.38 88 ALA A C 1
ATOM 679 O O . ALA A 1 88 ? 10.824 9.995 3.070 1.00 87.38 88 ALA A O 1
ATOM 680 N N . THR A 1 89 ? 9.274 8.397 3.357 1.00 80.75 89 THR A N 1
ATOM 681 C CA . THR A 1 89 ? 9.896 7.471 2.403 1.00 80.75 89 THR A CA 1
ATOM 682 C C . THR A 1 89 ? 9.799 8.012 0.978 1.00 80.75 89 THR A C 1
ATOM 684 O O . THR A 1 89 ? 10.826 8.101 0.311 1.00 80.75 89 THR A O 1
ATOM 687 N N . GLY A 1 90 ? 8.640 8.530 0.564 1.00 73.75 90 GLY A N 1
ATOM 688 C CA . GLY A 1 90 ? 8.468 9.154 -0.753 1.00 73.75 90 GLY A CA 1
ATOM 689 C C . GLY A 1 90 ? 9.353 10.388 -0.969 1.00 73.75 90 GLY A C 1
ATOM 690 O O . GLY A 1 90 ? 9.992 10.523 -2.014 1.00 73.75 90 GLY A O 1
ATOM 691 N N . ALA A 1 91 ? 9.463 11.271 0.030 1.00 79.00 91 ALA A N 1
ATOM 692 C CA . ALA A 1 91 ? 10.322 12.456 -0.055 1.00 79.00 91 ALA A CA 1
ATOM 693 C C . ALA A 1 91 ? 11.814 12.097 -0.149 1.00 79.00 91 ALA A C 1
ATOM 695 O O . ALA A 1 91 ? 12.566 12.737 -0.892 1.00 79.00 91 ALA A O 1
ATOM 696 N N . SER A 1 92 ? 12.243 11.058 0.577 1.00 78.19 92 SER A N 1
ATOM 697 C CA . SER A 1 92 ? 13.625 10.585 0.496 1.00 78.19 92 SER A CA 1
ATOM 698 C C . SER A 1 92 ? 13.919 9.965 -0.873 1.00 78.19 92 SER A C 1
ATOM 700 O O . SER A 1 92 ? 14.862 10.405 -1.525 1.00 78.19 92 SER A O 1
ATOM 702 N N . GLY A 1 93 ? 13.080 9.056 -1.385 1.00 68.69 93 GLY A N 1
ATOM 703 C CA . GLY A 1 93 ? 13.269 8.472 -2.722 1.00 68.69 93 GLY A CA 1
ATOM 704 C C . GLY A 1 93 ? 13.275 9.503 -3.848 1.00 68.69 93 GLY A C 1
ATOM 705 O O . GLY A 1 93 ? 14.141 9.450 -4.720 1.00 68.69 93 GLY A O 1
ATOM 706 N N . GLY A 1 94 ? 12.381 10.495 -3.791 1.00 66.38 94 GLY A N 1
ATOM 707 C CA . GLY A 1 94 ? 12.329 11.574 -4.781 1.00 66.38 94 GLY A CA 1
ATOM 708 C C . GLY A 1 94 ? 13.608 12.419 -4.845 1.00 66.38 94 GLY A C 1
ATOM 709 O O . GLY A 1 94 ? 13.986 12.872 -5.922 1.00 66.38 94 GLY A O 1
ATOM 710 N N . SER A 1 95 ? 14.312 12.582 -3.719 1.00 73.62 95 SER A N 1
ATOM 711 C CA . SER A 1 95 ? 15.543 13.385 -3.640 1.00 73.62 95 SER A CA 1
ATOM 712 C C . SER A 1 95 ? 16.782 12.655 -4.178 1.00 73.62 95 SER A C 1
ATOM 714 O O . SER A 1 95 ? 17.719 13.298 -4.644 1.00 73.62 95 SER A O 1
ATOM 716 N N . PHE A 1 96 ? 16.790 11.318 -4.136 1.00 75.06 96 PHE A N 1
ATOM 717 C CA . PHE A 1 96 ? 17.904 10.479 -4.603 1.00 75.06 96 PHE A CA 1
ATOM 718 C C . PHE A 1 96 ? 17.728 9.960 -6.046 1.00 75.06 96 PHE A C 1
ATOM 720 O O . PHE A 1 96 ? 18.634 9.330 -6.595 1.00 75.06 96 PHE A O 1
ATOM 727 N N . GLY A 1 97 ? 16.590 10.246 -6.685 1.00 67.19 97 GLY A N 1
ATOM 728 C CA . GLY A 1 97 ? 16.336 9.947 -8.096 1.00 67.19 97 GLY A CA 1
ATOM 729 C C . GLY A 1 97 ? 16.063 8.467 -8.401 1.00 67.19 97 GLY A C 1
ATOM 730 O O . GLY A 1 97 ? 15.772 7.661 -7.521 1.00 67.19 97 GLY A O 1
ATOM 731 N N . LEU A 1 98 ? 16.147 8.100 -9.687 1.00 73.44 98 LEU A N 1
ATOM 732 C CA . LEU A 1 98 ? 15.719 6.786 -10.198 1.00 73.44 98 LEU A CA 1
ATOM 733 C C . LEU A 1 98 ? 16.336 5.563 -9.487 1.00 73.44 98 LEU A C 1
ATOM 735 O O . LEU A 1 98 ? 15.592 4.615 -9.237 1.00 73.44 98 LEU A O 1
ATOM 739 N N . PRO A 1 99 ? 17.635 5.531 -9.123 1.00 77.12 99 PRO A N 1
ATOM 740 C CA . PRO A 1 99 ? 18.207 4.369 -8.438 1.00 77.12 99 PRO A CA 1
ATOM 741 C C . PRO A 1 99 ? 17.583 4.106 -7.062 1.00 77.12 99 PRO A C 1
ATOM 743 O O . PRO A 1 99 ? 17.474 2.954 -6.644 1.00 77.12 99 PRO A O 1
ATOM 746 N N . ALA A 1 100 ? 17.137 5.155 -6.366 1.00 73.62 100 ALA A N 1
ATOM 747 C CA . ALA A 1 100 ? 16.525 5.023 -5.050 1.00 73.62 100 ALA A CA 1
ATOM 748 C C . ALA A 1 100 ? 15.141 4.364 -5.101 1.00 73.62 100 ALA A C 1
ATOM 750 O O . ALA A 1 100 ? 14.749 3.710 -4.134 1.00 73.62 100 ALA A O 1
ATOM 751 N N . LEU A 1 101 ? 14.440 4.445 -6.239 1.00 71.00 101 LEU A N 1
ATOM 752 C CA . LEU A 1 101 ? 13.133 3.808 -6.434 1.00 71.00 101 LEU A CA 1
ATOM 753 C C . LEU A 1 101 ? 13.182 2.287 -6.251 1.00 71.00 101 LEU A C 1
ATOM 755 O O . LEU A 1 101 ? 12.194 1.696 -5.823 1.00 71.00 101 LEU A O 1
ATOM 759 N N . ALA A 1 102 ? 14.327 1.646 -6.514 1.00 75.12 102 ALA A N 1
ATOM 760 C CA . ALA A 1 102 ? 14.490 0.202 -6.327 1.00 75.12 102 ALA A CA 1
ATOM 761 C C . ALA A 1 102 ? 14.287 -0.243 -4.866 1.00 75.12 102 ALA A C 1
ATOM 763 O O . ALA A 1 102 ? 13.929 -1.393 -4.617 1.00 75.12 102 ALA A O 1
ATOM 764 N N . ILE A 1 103 ? 14.506 0.663 -3.908 1.00 80.50 103 ILE A N 1
ATOM 765 C CA . ILE A 1 103 ? 14.342 0.413 -2.471 1.00 80.50 103 ILE A CA 1
ATOM 766 C C . ILE A 1 103 ? 13.120 1.157 -1.936 1.00 80.50 103 ILE A C 1
ATOM 768 O O . ILE A 1 103 ? 12.345 0.591 -1.165 1.00 80.50 103 ILE A O 1
ATOM 772 N N . GLU A 1 104 ? 12.926 2.407 -2.353 1.00 82.38 104 GLU A N 1
ATOM 773 C CA . GLU A 1 104 ? 11.829 3.239 -1.872 1.00 82.38 104 GLU A CA 1
ATOM 774 C C . GLU A 1 104 ? 10.467 2.668 -2.269 1.00 82.38 104 GLU A C 1
ATOM 776 O O . GLU A 1 104 ? 9.619 2.520 -1.391 1.00 82.38 104 GLU A O 1
ATOM 781 N N . LEU A 1 105 ? 10.271 2.238 -3.523 1.00 81.50 105 LEU A N 1
ATOM 782 C CA . LEU A 1 105 ? 8.968 1.736 -3.965 1.00 81.50 105 LEU A CA 1
ATOM 783 C C . LEU A 1 105 ? 8.523 0.500 -3.168 1.00 81.50 105 LEU A C 1
ATOM 785 O O . LEU A 1 105 ? 7.400 0.518 -2.655 1.00 81.50 105 LEU A O 1
ATOM 789 N N . PRO A 1 106 ? 9.348 -0.556 -2.979 1.00 82.94 106 PRO A N 1
ATOM 790 C CA . PRO A 1 106 ? 8.964 -1.685 -2.131 1.00 82.94 106 PRO A CA 1
ATOM 791 C C . PRO A 1 106 ? 8.664 -1.294 -0.679 1.00 82.94 106 PRO A C 1
ATOM 793 O O . PRO A 1 106 ? 7.720 -1.823 -0.083 1.00 82.94 106 PRO A O 1
ATOM 796 N N . VAL A 1 107 ? 9.443 -0.371 -0.103 1.00 89.12 107 VAL A N 1
ATOM 797 C CA . VAL A 1 107 ? 9.271 0.077 1.287 1.00 89.12 107 VAL A CA 1
ATOM 798 C C . VAL A 1 107 ? 7.975 0.868 1.440 1.00 89.12 107 VAL A C 1
ATOM 800 O O . VAL A 1 107 ? 7.124 0.494 2.249 1.00 89.12 107 VAL A O 1
ATOM 803 N N . THR A 1 108 ? 7.781 1.908 0.630 1.00 86.69 108 THR A N 1
ATOM 804 C CA . THR A 1 108 ? 6.581 2.751 0.644 1.00 86.69 108 THR A CA 1
ATOM 805 C C . THR A 1 108 ? 5.330 1.921 0.362 1.00 86.69 108 THR A C 1
ATOM 807 O O . THR A 1 108 ? 4.347 2.026 1.094 1.00 86.69 108 THR A O 1
ATOM 810 N N . THR A 1 109 ? 5.384 1.006 -0.611 1.00 88.19 109 THR A N 1
ATOM 811 C CA . THR A 1 109 ? 4.279 0.080 -0.923 1.00 88.19 109 THR A CA 1
ATOM 812 C C . THR A 1 109 ? 3.931 -0.816 0.263 1.00 88.19 109 THR A C 1
ATOM 814 O O . THR A 1 109 ? 2.758 -0.979 0.597 1.00 88.19 109 THR A O 1
ATOM 817 N N . THR A 1 110 ? 4.933 -1.355 0.961 1.00 93.50 110 THR A N 1
ATOM 818 C CA . THR A 1 110 ? 4.708 -2.177 2.160 1.00 93.50 110 THR A CA 1
ATOM 819 C C . THR A 1 110 ? 4.052 -1.371 3.281 1.00 93.50 110 THR A C 1
ATOM 821 O O . THR A 1 110 ? 3.148 -1.872 3.948 1.00 93.50 110 THR A O 1
ATOM 824 N N . ILE A 1 111 ? 4.466 -0.117 3.486 1.00 93.19 111 ILE A N 1
ATOM 825 C CA . ILE A 1 111 ? 3.866 0.763 4.498 1.00 93.19 111 ILE A CA 1
ATOM 826 C C . ILE A 1 111 ? 2.413 1.095 4.139 1.00 93.19 111 ILE A C 1
ATOM 828 O O . ILE A 1 111 ? 1.555 1.057 5.021 1.00 93.19 111 ILE A O 1
ATOM 832 N N . MET A 1 112 ? 2.125 1.382 2.865 1.00 92.19 112 MET A N 1
ATOM 833 C CA . MET A 1 112 ? 0.763 1.638 2.387 1.00 92.19 112 MET A CA 1
ATOM 834 C C . MET A 1 112 ? -0.141 0.418 2.597 1.00 92.19 112 MET A C 1
ATOM 836 O O . MET A 1 112 ? -1.195 0.540 3.218 1.00 92.19 112 MET A O 1
ATOM 840 N N . LEU A 1 113 ? 0.301 -0.772 2.180 1.00 95.31 113 LEU A N 1
ATOM 841 C CA . LEU A 1 113 ? -0.444 -2.019 2.381 1.00 95.31 113 LEU A CA 1
ATOM 842 C C . LEU A 1 113 ? -0.633 -2.348 3.867 1.00 95.31 113 LEU A C 1
ATOM 844 O O . LEU A 1 113 ? -1.704 -2.805 4.261 1.00 95.31 113 LEU A O 1
ATOM 848 N N . ARG A 1 114 ? 0.366 -2.059 4.714 1.00 95.69 114 ARG A N 1
ATOM 849 C CA . ARG A 1 114 ? 0.225 -2.172 6.172 1.00 95.69 114 ARG A CA 1
ATOM 850 C C . ARG A 1 114 ? -0.839 -1.224 6.711 1.00 95.69 114 ARG A C 1
ATOM 852 O O . ARG A 1 114 ? -1.614 -1.644 7.556 1.00 95.69 114 ARG A O 1
ATOM 859 N N . SER A 1 115 ? -0.893 0.015 6.226 1.00 95.38 115 SER A N 1
ATOM 860 C CA . SER A 1 115 ? -1.919 0.979 6.637 1.00 95.38 115 SER A CA 1
ATOM 861 C C . SER A 1 115 ? -3.325 0.497 6.285 1.00 95.38 115 SER A C 1
ATOM 863 O O . SER A 1 115 ? -4.230 0.639 7.098 1.00 95.38 115 SER A O 1
ATOM 865 N N . ILE A 1 116 ? -3.508 -0.077 5.094 1.00 94.75 116 ILE A N 1
ATOM 866 C CA . ILE A 1 116 ? -4.805 -0.607 4.650 1.00 94.75 116 ILE A CA 1
ATOM 867 C C . ILE A 1 116 ? -5.213 -1.804 5.515 1.00 94.75 116 ILE A C 1
ATOM 869 O O . ILE A 1 116 ? -6.328 -1.839 6.031 1.00 94.75 116 ILE A O 1
ATOM 873 N N . ALA A 1 117 ? -4.294 -2.748 5.742 1.00 95.88 117 ALA A N 1
ATOM 874 C CA . ALA A 1 117 ? -4.545 -3.884 6.625 1.00 95.88 117 ALA A CA 1
ATOM 875 C C . ALA A 1 117 ? -4.821 -3.443 8.076 1.00 95.88 117 ALA A C 1
ATOM 877 O O . ALA A 1 117 ? -5.625 -4.064 8.766 1.00 95.88 117 ALA A O 1
ATOM 878 N N . ASP A 1 118 ? -4.185 -2.368 8.551 1.00 95.88 118 ASP A N 1
ATOM 879 C CA . ASP A 1 118 ? -4.419 -1.815 9.889 1.00 95.88 118 ASP A CA 1
ATOM 880 C C . ASP A 1 118 ? -5.831 -1.247 10.046 1.00 95.88 118 ASP A C 1
ATOM 882 O O . ASP A 1 118 ? -6.475 -1.499 11.063 1.00 95.88 118 ASP A O 1
ATOM 886 N N . ILE A 1 119 ? -6.335 -0.564 9.014 1.00 94.38 119 ILE A N 1
ATOM 887 C CA . ILE A 1 119 ? -7.725 -0.097 8.950 1.00 94.38 119 ILE A CA 1
ATOM 888 C C . ILE A 1 119 ? -8.685 -1.291 8.915 1.00 94.38 119 ILE A C 1
ATOM 890 O O . ILE A 1 119 ? -9.590 -1.363 9.736 1.00 94.38 119 ILE A O 1
ATOM 894 N N . ALA A 1 120 ? -8.459 -2.275 8.039 1.00 93.81 120 ALA A N 1
ATOM 895 C CA . ALA A 1 120 ? -9.309 -3.467 7.975 1.00 93.81 120 ALA A CA 1
ATOM 896 C C . ALA A 1 120 ? -9.392 -4.177 9.342 1.00 93.81 120 ALA A C 1
ATOM 898 O O . ALA A 1 120 ? -10.477 -4.489 9.832 1.00 93.81 120 ALA A O 1
ATOM 899 N N . ARG A 1 121 ? -8.248 -4.355 10.016 1.00 94.56 121 ARG A N 1
ATOM 900 C CA . ARG A 1 121 ? -8.191 -4.930 11.367 1.00 94.56 121 ARG A CA 1
ATOM 901 C C . ARG A 1 121 ? -8.958 -4.089 12.394 1.00 94.56 121 ARG A C 1
ATOM 903 O O . ARG A 1 121 ? -9.604 -4.677 13.264 1.00 94.56 121 ARG A O 1
ATOM 910 N N . SER A 1 122 ? -8.887 -2.753 12.329 1.00 93.44 122 SER A N 1
ATOM 911 C CA . SER A 1 122 ? -9.619 -1.881 13.262 1.00 93.44 122 SER A CA 1
ATOM 912 C C . SER A 1 122 ? -11.133 -1.953 13.069 1.00 93.44 122 SER A C 1
ATOM 914 O O . SER A 1 122 ? -11.858 -1.900 14.057 1.00 93.44 122 SER A O 1
ATOM 916 N N . GLU A 1 123 ? -11.592 -2.180 11.836 1.00 90.56 123 GLU A N 1
ATOM 917 C CA . GLU A 1 123 ? -13.006 -2.435 11.509 1.00 90.56 123 GLU A CA 1
ATOM 918 C C . GLU A 1 123 ? -13.454 -3.874 11.829 1.00 90.56 123 GLU A C 1
ATOM 920 O O . GLU A 1 123 ? -14.622 -4.231 11.693 1.00 90.56 123 GLU A O 1
ATOM 925 N N . GLY A 1 124 ? -12.540 -4.716 12.322 1.00 90.88 124 GLY A N 1
ATOM 926 C CA . GLY A 1 124 ? -12.841 -6.060 12.805 1.00 90.88 124 GLY A CA 1
ATOM 927 C C . GLY A 1 124 ? -12.630 -7.180 11.789 1.00 90.88 124 GLY A C 1
ATOM 928 O O . GLY A 1 124 ? -12.904 -8.333 12.136 1.00 90.88 124 GLY A O 1
ATOM 929 N N . GLU A 1 125 ? -12.098 -6.874 10.605 1.00 92.31 125 GLU A N 1
ATOM 930 C CA . GLU A 1 125 ? -11.772 -7.859 9.574 1.00 92.31 125 GLU A CA 1
ATOM 931 C C . GLU A 1 125 ? -10.626 -8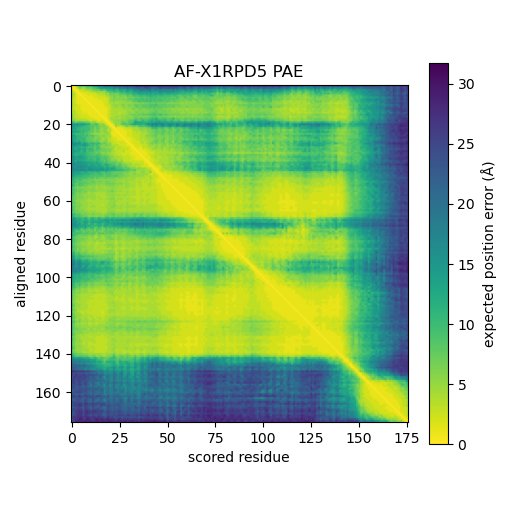.791 9.989 1.00 92.31 125 GLU A C 1
ATOM 933 O O . GLU A 1 125 ? -9.679 -8.412 10.689 1.00 92.31 125 GLU A O 1
ATOM 938 N N . GLN A 1 126 ? -10.679 -10.034 9.506 1.00 93.12 126 GLN A N 1
ATOM 939 C CA . GLN A 1 126 ? -9.640 -11.034 9.751 1.00 93.12 126 GLN A CA 1
ATOM 940 C C . GLN A 1 126 ? -8.533 -10.953 8.692 1.00 93.12 126 GLN A C 1
ATOM 942 O O . GLN A 1 126 ? -8.528 -11.682 7.708 1.00 93.12 126 GLN A O 1
ATOM 947 N N . ILE A 1 127 ? -7.525 -10.109 8.921 1.00 94.44 127 ILE A N 1
ATOM 948 C CA . ILE A 1 127 ? -6.448 -9.820 7.948 1.00 94.44 127 ILE A CA 1
ATOM 949 C C . ILE A 1 127 ? -5.552 -11.013 7.556 1.00 94.44 127 ILE A C 1
ATOM 951 O O . ILE A 1 127 ? -4.742 -10.911 6.633 1.00 94.44 127 ILE A O 1
ATOM 955 N N . ASN A 1 128 ? -5.661 -12.153 8.242 1.00 93.75 128 ASN A N 1
ATOM 956 C CA . ASN A 1 128 ? -4.978 -13.394 7.871 1.00 93.75 128 ASN A CA 1
ATOM 957 C C . ASN A 1 128 ? -5.720 -14.188 6.780 1.00 93.75 128 ASN A C 1
ATOM 959 O O . ASN A 1 128 ? -5.070 -14.994 6.107 1.00 93.75 128 ASN A O 1
ATOM 963 N N . MET A 1 129 ? -7.018 -13.937 6.592 1.00 93.75 129 MET A N 1
ATOM 964 C CA . MET A 1 129 ? -7.851 -14.555 5.564 1.00 93.75 129 MET A CA 1
ATOM 965 C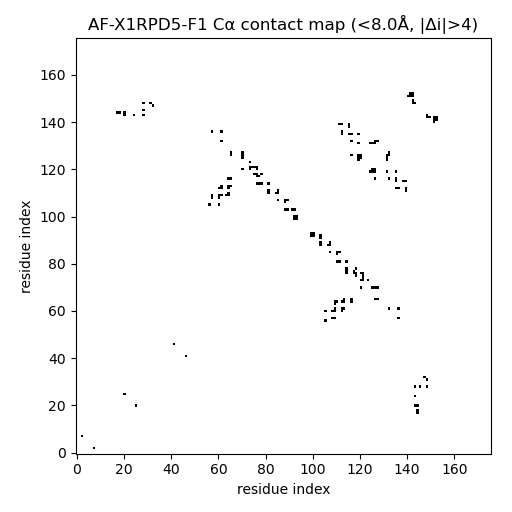 C . MET A 1 129 ? -7.444 -14.076 4.171 1.00 93.75 129 MET A C 1
ATOM 967 O O . MET A 1 129 ? -6.978 -12.948 3.984 1.00 93.75 129 MET A O 1
ATOM 971 N N . VAL A 1 130 ? -7.583 -14.957 3.181 1.00 92.12 130 VAL A N 1
ATOM 972 C CA . VAL A 1 130 ? -7.204 -14.649 1.795 1.00 92.12 130 VAL A CA 1
ATOM 973 C C . VAL A 1 130 ? -8.131 -13.577 1.230 1.00 92.12 130 VAL A C 1
ATOM 975 O O . VAL A 1 130 ? -7.671 -12.659 0.560 1.00 92.12 130 VAL A O 1
ATOM 978 N N . GLU A 1 131 ? -9.409 -13.651 1.576 1.00 90.44 131 GLU A N 1
ATOM 979 C CA . GLU A 1 131 ? -10.469 -12.738 1.170 1.00 90.44 131 GLU A CA 1
ATOM 980 C C . GLU A 1 131 ? -10.155 -11.306 1.624 1.00 90.44 131 GLU A C 1
ATOM 982 O O . GLU A 1 131 ? -10.052 -10.406 0.794 1.00 90.44 131 GLU A O 1
ATOM 987 N N . THR A 1 132 ? -9.865 -11.097 2.913 1.00 92.81 132 THR A N 1
ATOM 988 C CA . THR A 1 132 ? -9.501 -9.773 3.447 1.00 92.81 132 THR A CA 1
ATOM 989 C C . THR A 1 132 ? -8.222 -9.227 2.809 1.00 92.81 132 THR A C 1
ATOM 991 O O . THR A 1 132 ? -8.113 -8.027 2.557 1.00 92.81 132 THR A O 1
ATOM 994 N N . LYS A 1 133 ? -7.241 -10.087 2.506 1.00 93.44 133 LYS A N 1
ATOM 995 C CA . LYS A 1 133 ? -6.020 -9.664 1.805 1.00 93.44 133 LYS A CA 1
ATOM 996 C C . LYS A 1 133 ? -6.308 -9.211 0.374 1.00 93.44 133 LYS A C 1
ATOM 998 O O . LYS A 1 133 ? -5.744 -8.209 -0.061 1.00 93.44 133 LYS A O 1
ATOM 1003 N N . LEU A 1 134 ? -7.173 -9.919 -0.348 1.00 91.81 134 LEU A N 1
ATOM 1004 C CA . LEU A 1 134 ? -7.602 -9.509 -1.685 1.00 91.81 134 LEU A CA 1
ATOM 1005 C C . LEU A 1 134 ? -8.333 -8.165 -1.636 1.00 91.81 134 LEU A C 1
ATOM 1007 O O . LEU A 1 134 ? -8.031 -7.296 -2.447 1.00 91.81 134 LEU A O 1
ATOM 1011 N N . GLU A 1 135 ? -9.192 -7.939 -0.640 1.00 91.44 135 GLU A N 1
ATOM 1012 C CA . GLU A 1 135 ? -9.842 -6.635 -0.468 1.00 91.44 135 GLU A CA 1
ATOM 1013 C C . GLU A 1 135 ? -8.848 -5.520 -0.114 1.00 91.44 135 GLU A C 1
ATOM 1015 O O . GLU A 1 135 ? -8.952 -4.413 -0.637 1.00 91.44 135 GLU A O 1
ATOM 1020 N N . CYS A 1 136 ? -7.808 -5.804 0.677 1.00 92.94 136 CYS A N 1
ATOM 1021 C CA . CYS A 1 136 ? -6.729 -4.837 0.908 1.00 92.94 136 CYS A CA 1
ATOM 1022 C C . CYS A 1 136 ? -5.994 -4.467 -0.394 1.00 92.94 136 CYS A C 1
ATOM 1024 O O . CYS A 1 136 ? -5.628 -3.306 -0.583 1.00 92.94 136 CYS A O 1
ATOM 1026 N N . LEU A 1 137 ? -5.775 -5.432 -1.298 1.00 90.81 137 LEU A N 1
ATOM 1027 C CA . LEU A 1 137 ? -5.203 -5.162 -2.623 1.00 90.81 137 LEU A CA 1
ATOM 1028 C C . LEU A 1 137 ? -6.165 -4.366 -3.510 1.00 90.81 137 LEU A C 1
ATOM 1030 O O . LEU A 1 137 ? -5.708 -3.473 -4.217 1.00 90.81 137 LEU A O 1
ATOM 1034 N N . ASN A 1 138 ? -7.470 -4.644 -3.448 1.00 86.19 138 ASN A N 1
ATOM 1035 C CA . ASN A 1 138 ? -8.478 -3.861 -4.163 1.00 86.19 138 ASN A CA 1
ATOM 1036 C C . ASN A 1 138 ? -8.454 -2.404 -3.700 1.00 86.19 138 ASN A C 1
ATOM 1038 O O . ASN A 1 138 ? -8.356 -1.511 -4.532 1.00 86.19 138 ASN A O 1
ATOM 1042 N N . VAL A 1 139 ? -8.450 -2.161 -2.383 1.00 88.19 139 VAL A N 1
ATOM 1043 C CA . VAL A 1 139 ? -8.351 -0.806 -1.818 1.00 88.19 139 VAL A CA 1
ATOM 1044 C C . VAL A 1 139 ? -7.064 -0.110 -2.254 1.00 88.19 139 VAL A C 1
ATOM 1046 O O . VAL A 1 139 ? -7.085 1.076 -2.565 1.00 88.19 139 VAL A O 1
ATOM 1049 N N . PHE A 1 140 ? -5.944 -0.834 -2.318 1.00 86.94 140 PHE A N 1
ATOM 1050 C CA . PHE A 1 140 ? -4.685 -0.289 -2.825 1.00 86.94 140 PHE A CA 1
ATOM 1051 C C . PHE A 1 140 ? -4.754 0.087 -4.314 1.00 86.94 140 PHE A C 1
ATOM 1053 O O . PHE A 1 140 ? -4.087 1.026 -4.740 1.00 86.94 140 PHE A O 1
ATOM 1060 N N . ALA A 1 141 ? -5.540 -0.650 -5.099 1.00 80.00 141 ALA A N 1
ATOM 1061 C CA . ALA A 1 141 ? -5.720 -0.436 -6.531 1.00 80.00 141 ALA A CA 1
ATOM 1062 C C . ALA A 1 141 ? -6.812 0.596 -6.879 1.00 80.00 141 ALA A C 1
ATOM 1064 O O . ALA A 1 141 ? -6.949 0.938 -8.056 1.00 80.00 141 ALA A O 1
ATOM 1065 N N . LEU A 1 142 ? -7.580 1.090 -5.897 1.00 75.25 142 LEU A N 1
ATOM 1066 C CA . LEU A 1 142 ? -8.565 2.154 -6.111 1.00 75.25 142 LEU A CA 1
ATOM 1067 C C . LEU A 1 142 ? -7.851 3.433 -6.577 1.00 75.25 142 LEU A C 1
A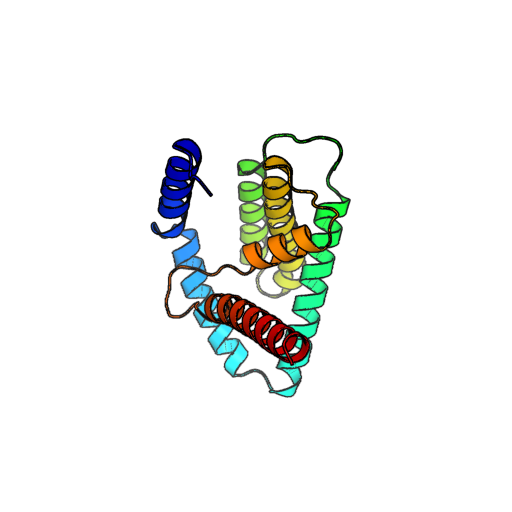TOM 1069 O O . LEU A 1 142 ? -6.980 3.964 -5.883 1.00 75.25 142 LEU A O 1
ATOM 1073 N N . GLY A 1 143 ? -8.208 3.895 -7.777 1.00 64.75 143 GLY A N 1
ATOM 1074 C CA . GLY A 1 143 ? -7.621 5.065 -8.433 1.00 64.75 143 GLY A CA 1
ATOM 1075 C C . GLY A 1 143 ? -8.256 6.389 -7.999 1.00 64.75 143 GLY A C 1
ATOM 1076 O O . GLY A 1 143 ? -9.149 6.438 -7.150 1.00 64.75 143 GLY A O 1
ATOM 1077 N N . GLY A 1 144 ? -7.783 7.498 -8.571 1.00 61.53 144 GLY A N 1
ATOM 1078 C CA . GLY A 1 144 ? -8.388 8.813 -8.363 1.00 61.53 144 GLY A CA 1
ATOM 1079 C C . GLY A 1 144 ? -9.683 9.017 -9.171 1.00 61.53 144 GLY A C 1
ATOM 1080 O O . GLY A 1 144 ? -9.939 8.303 -10.132 1.00 61.53 144 GLY A O 1
ATOM 1081 N N . PRO A 1 145 ? -10.481 10.064 -8.881 1.00 54.72 145 PRO A N 1
ATOM 1082 C CA . PRO A 1 145 ? -11.763 10.342 -9.556 1.00 54.72 145 PRO A CA 1
ATOM 1083 C C . PRO A 1 145 ? -11.626 10.845 -11.012 1.00 54.72 145 PRO A C 1
ATOM 1085 O O . PRO A 1 145 ? -12.567 11.395 -11.586 1.00 54.72 145 PRO A O 1
ATOM 1088 N N . SER A 1 146 ? -10.434 10.757 -11.605 1.00 56.72 146 SER A N 1
ATOM 1089 C CA . SER A 1 146 ? -10.166 11.237 -12.960 1.00 56.72 146 SER A CA 1
ATOM 1090 C C . SER A 1 146 ? -10.548 10.166 -13.975 1.00 56.72 146 SER A C 1
ATOM 1092 O O . SER A 1 146 ? -10.042 9.055 -13.904 1.00 56.72 146 SER A O 1
ATOM 1094 N N . LYS A 1 147 ? -11.329 10.527 -15.001 1.00 52.62 147 LYS A N 1
ATOM 1095 C CA . LYS A 1 147 ? -11.671 9.635 -16.131 1.00 52.62 147 LYS A CA 1
ATOM 1096 C C . LYS A 1 147 ? -10.454 9.070 -16.885 1.00 52.62 147 LYS A C 1
ATOM 1098 O O . LYS A 1 147 ? -10.593 8.130 -17.655 1.00 52.62 147 LYS A O 1
ATOM 1103 N N . ASN A 1 148 ? -9.270 9.660 -16.701 1.00 51.50 148 ASN A N 1
ATOM 1104 C CA . ASN A 1 148 ? -8.010 9.162 -17.264 1.00 51.50 148 ASN A CA 1
ATOM 1105 C C . ASN A 1 148 ? -7.277 8.159 -16.347 1.00 51.50 148 ASN A C 1
ATOM 1107 O O . ASN A 1 148 ? -6.216 7.686 -16.735 1.00 51.50 148 ASN A O 1
ATOM 1111 N N . ASP A 1 149 ? -7.806 7.858 -15.159 1.00 53.81 149 ASP A N 1
ATOM 1112 C CA . ASP A 1 149 ? -7.232 6.935 -14.160 1.00 53.81 149 ASP A CA 1
ATOM 1113 C C . ASP A 1 149 ? -8.097 5.653 -14.003 1.00 53.81 149 ASP A C 1
ATOM 1115 O O . ASP A 1 149 ? -7.871 4.824 -13.129 1.00 53.81 149 ASP A O 1
ATOM 1119 N N . ASP A 1 150 ? -9.079 5.461 -14.899 1.00 51.78 150 ASP A N 1
ATOM 1120 C CA . ASP A 1 150 ? -10.174 4.466 -14.839 1.00 51.78 150 ASP A CA 1
ATOM 1121 C C . ASP A 1 150 ? -9.782 3.017 -15.212 1.00 51.78 150 ASP A C 1
ATOM 1123 O O . ASP A 1 150 ? -10.640 2.142 -15.400 1.00 51.78 150 ASP A O 1
ATOM 1127 N N . GLY A 1 151 ? -8.483 2.729 -15.340 1.00 49.56 151 GLY A N 1
ATOM 1128 C CA . GLY A 1 151 ? -8.002 1.391 -15.702 1.00 49.56 151 GLY A CA 1
ATOM 1129 C C . GLY A 1 151 ? -8.349 0.321 -14.658 1.00 49.56 151 GLY A C 1
ATOM 1130 O O . GLY A 1 151 ? -8.599 -0.831 -15.014 1.00 49.56 151 GLY A O 1
ATOM 1131 N N . THR A 1 152 ? -8.402 0.697 -13.377 1.00 50.69 152 THR A N 1
ATOM 1132 C CA . THR A 1 152 ? -8.688 -0.204 -12.247 1.00 50.69 152 THR A CA 1
ATOM 1133 C C . THR A 1 152 ? -10.174 -0.273 -11.891 1.00 50.69 152 THR A C 1
ATOM 1135 O O . THR A 1 152 ? -10.675 -1.372 -11.646 1.00 50.69 152 THR A O 1
ATOM 1138 N N . GLU A 1 153 ? -10.904 0.845 -11.959 1.00 46.47 153 GLU A N 1
ATOM 1139 C CA . GLU A 1 153 ? -12.361 0.912 -11.742 1.00 46.47 153 GLU A CA 1
ATOM 1140 C C . GLU A 1 153 ? -13.117 0.025 -12.744 1.00 46.47 153 GLU A C 1
ATOM 1142 O O . GLU A 1 153 ? -13.925 -0.829 -12.366 1.00 46.47 153 GLU A O 1
ATOM 1147 N N . THR A 1 154 ? -12.776 0.134 -14.033 1.00 48.75 154 THR A N 1
ATOM 1148 C CA . THR A 1 154 ? -13.376 -0.701 -15.087 1.00 48.75 154 THR A CA 1
ATOM 1149 C C . THR A 1 154 ? -13.093 -2.186 -14.848 1.00 48.75 154 THR A C 1
ATOM 1151 O O . THR A 1 154 ? -13.968 -3.025 -15.048 1.00 48.75 154 THR A O 1
ATOM 1154 N N . GLY A 1 155 ? -11.889 -2.521 -14.373 1.00 48.47 155 GLY A N 1
ATOM 1155 C CA . GLY A 1 155 ? -11.482 -3.893 -14.071 1.00 48.47 155 GLY A CA 1
ATOM 1156 C C . GLY A 1 155 ? -12.254 -4.509 -12.904 1.00 48.47 155 GLY A C 1
ATOM 1157 O O . GLY A 1 155 ? -12.731 -5.635 -13.021 1.00 48.47 155 GLY A O 1
ATOM 1158 N N . TYR A 1 156 ? -12.436 -3.775 -11.803 1.00 48.69 156 TYR A N 1
ATOM 1159 C CA . TYR A 1 156 ? -13.187 -4.254 -10.638 1.00 48.69 156 TYR A CA 1
ATOM 1160 C C . TYR A 1 156 ? -14.656 -4.544 -10.978 1.00 48.69 156 TYR A C 1
ATOM 1162 O O . TYR A 1 156 ? -15.164 -5.634 -10.692 1.00 48.69 156 TYR A O 1
ATOM 1170 N N . PHE A 1 157 ? -15.330 -3.607 -11.656 1.00 46.53 157 PHE A N 1
ATOM 1171 C CA . PHE A 1 157 ? -16.713 -3.811 -12.088 1.00 46.53 157 PHE A CA 1
ATOM 1172 C C . PHE A 1 157 ? -16.829 -4.881 -13.179 1.00 46.53 157 PHE A C 1
ATOM 1174 O O . PHE A 1 157 ? -17.783 -5.658 -13.148 1.00 46.53 157 PHE A O 1
ATOM 1181 N N . ALA A 1 158 ? -15.850 -5.003 -14.081 1.00 50.06 158 ALA A N 1
ATOM 1182 C CA . ALA A 1 158 ? -15.820 -6.069 -15.081 1.00 50.06 158 ALA A CA 1
ATOM 1183 C C . ALA A 1 158 ? -15.629 -7.457 -14.455 1.00 50.06 158 ALA A C 1
ATOM 1185 O O . ALA A 1 158 ? -16.333 -8.390 -14.832 1.00 50.06 158 ALA A O 1
ATOM 1186 N N . VAL A 1 159 ? -14.734 -7.609 -13.473 1.00 51.19 159 VAL A N 1
ATOM 1187 C CA . VAL A 1 159 ? -14.530 -8.880 -12.757 1.00 51.19 159 VAL A CA 1
ATOM 1188 C C . VAL A 1 159 ? -15.776 -9.253 -11.963 1.00 51.19 159 VAL A C 1
ATOM 1190 O O . VAL A 1 159 ? -16.229 -10.392 -12.045 1.00 51.19 159 VAL A O 1
ATOM 1193 N N . ARG A 1 160 ? -16.384 -8.302 -11.242 1.00 54.31 160 ARG A N 1
ATOM 1194 C CA . ARG A 1 160 ? -17.634 -8.551 -10.509 1.00 54.31 160 ARG A CA 1
ATOM 1195 C C . ARG A 1 160 ? -18.784 -8.905 -11.458 1.00 54.31 160 ARG A C 1
ATOM 1197 O O . ARG A 1 160 ? -19.550 -9.815 -11.151 1.00 54.31 160 ARG A O 1
ATOM 1204 N N . ALA A 1 161 ? -18.880 -8.244 -12.612 1.00 61.72 161 ALA A N 1
ATOM 1205 C CA . ALA A 1 161 ? -19.856 -8.576 -13.647 1.00 61.72 161 ALA A CA 1
ATOM 1206 C C . ALA A 1 161 ? -19.611 -9.974 -14.237 1.00 61.72 161 ALA A C 1
ATOM 1208 O O . ALA A 1 161 ? -20.550 -10.755 -14.353 1.00 61.72 161 ALA A O 1
ATOM 1209 N N . ALA A 1 162 ? -18.359 -10.327 -14.542 1.00 63.88 162 ALA A N 1
ATOM 1210 C CA . ALA A 1 162 ? -17.995 -11.644 -15.059 1.00 63.88 162 ALA A CA 1
ATOM 1211 C C . ALA A 1 162 ? -18.294 -12.761 -14.048 1.00 63.88 162 ALA A C 1
ATOM 1213 O O . ALA A 1 162 ? -18.845 -13.796 -14.415 1.00 63.88 162 ALA A O 1
ATOM 1214 N N . LEU A 1 163 ? -17.993 -12.537 -12.766 1.00 58.12 163 LEU A N 1
ATOM 1215 C CA . LEU A 1 163 ? -18.284 -13.490 -11.697 1.00 58.12 163 LEU A CA 1
ATOM 1216 C C . LEU A 1 163 ? -19.798 -13.673 -11.512 1.00 58.12 163 LEU A C 1
ATOM 1218 O O . LEU A 1 163 ? -20.276 -14.800 -11.414 1.00 58.12 163 LEU A O 1
ATOM 1222 N N . ALA A 1 164 ? -20.565 -12.579 -11.526 1.00 68.44 164 ALA A N 1
ATOM 1223 C CA . ALA A 1 164 ? -22.026 -12.627 -11.462 1.00 68.44 164 ALA A CA 1
ATOM 1224 C C . ALA A 1 164 ? -22.639 -13.361 -12.669 1.00 68.44 164 ALA A C 1
ATOM 1226 O O . ALA A 1 164 ? -23.622 -14.091 -12.515 1.00 68.44 164 ALA A O 1
ATOM 1227 N N . HIS A 1 165 ? -22.037 -13.209 -13.853 1.00 70.69 165 HIS A N 1
ATOM 1228 C CA . HIS A 1 165 ? -22.444 -13.923 -15.061 1.00 70.69 165 HIS A CA 1
ATOM 1229 C C . HIS A 1 165 ? -22.166 -15.425 -14.945 1.00 70.69 165 HIS A C 1
ATOM 1231 O O . HIS A 1 165 ? -23.070 -16.230 -15.147 1.00 70.69 165 HIS A O 1
ATOM 1237 N N . ALA A 1 166 ? -20.956 -15.805 -14.524 1.00 72.69 166 ALA A N 1
ATOM 1238 C CA . ALA A 1 166 ? -20.578 -17.204 -14.328 1.00 72.69 166 ALA A CA 1
ATOM 1239 C C . ALA A 1 166 ? -21.469 -17.911 -13.291 1.00 72.69 166 ALA A C 1
ATOM 1241 O O . ALA A 1 166 ? -21.882 -19.050 -13.498 1.00 72.69 166 ALA A O 1
ATOM 1242 N N . VAL A 1 167 ? -21.819 -17.223 -12.197 1.00 77.19 167 VAL A N 1
ATOM 1243 C CA . VAL A 1 167 ? -22.755 -17.740 -11.186 1.00 77.19 167 VAL A CA 1
ATOM 1244 C C . VAL A 1 167 ? -24.170 -17.890 -11.755 1.00 77.19 167 VAL A C 1
ATOM 1246 O O . VAL A 1 167 ? -24.820 -18.899 -11.491 1.00 77.19 167 VAL A O 1
ATOM 1249 N N . SER A 1 168 ? -24.646 -16.934 -12.560 1.00 79.19 168 SER A N 1
ATOM 1250 C CA . SER A 1 168 ? -25.957 -17.042 -13.222 1.00 79.19 168 SER A CA 1
ATOM 1251 C C . SER A 1 168 ? -26.017 -18.187 -14.232 1.00 79.19 168 SER A C 1
ATOM 1253 O O . SER A 1 168 ? -27.027 -18.884 -14.298 1.00 79.19 168 SER A O 1
ATOM 1255 N N . ASP A 1 169 ? -24.956 -18.403 -15.008 1.00 80.75 169 ASP A N 1
ATOM 1256 C CA . ASP A 1 169 ? -24.904 -19.476 -16.005 1.00 80.75 169 ASP A CA 1
ATOM 1257 C C . ASP A 1 169 ? -24.839 -20.857 -15.345 1.00 80.75 169 ASP A C 1
ATOM 1259 O O . ASP A 1 169 ? -25.533 -21.783 -15.773 1.00 80.75 169 ASP A O 1
ATOM 1263 N N . ALA A 1 170 ? -24.083 -20.975 -14.249 1.00 78.50 170 ALA A N 1
ATOM 1264 C CA . ALA A 1 170 ? -24.067 -22.176 -13.422 1.00 78.50 170 ALA A CA 1
ATOM 1265 C C . ALA A 1 170 ? -25.439 -22.445 -12.779 1.00 78.50 170 ALA A C 1
ATOM 1267 O O . ALA A 1 170 ? -25.900 -23.582 -12.776 1.00 78.50 170 ALA A O 1
ATOM 1268 N N . ALA A 1 171 ? -26.127 -21.410 -12.282 1.00 76.19 171 ALA A N 1
ATOM 1269 C CA . ALA A 1 171 ? -27.467 -21.550 -11.712 1.00 76.19 171 ALA A CA 1
ATOM 1270 C C . ALA A 1 171 ? -28.507 -21.995 -12.755 1.00 76.19 171 ALA A C 1
ATOM 1272 O O . ALA A 1 171 ? -29.380 -22.798 -12.435 1.00 76.19 171 ALA A O 1
ATOM 1273 N N . LYS A 1 172 ? -28.393 -21.528 -14.006 1.00 77.81 172 LYS A N 1
ATOM 1274 C CA . LYS A 1 172 ? -29.247 -21.986 -15.114 1.00 77.81 172 LYS A CA 1
ATOM 1275 C C . LYS A 1 172 ? -29.025 -23.460 -15.451 1.00 77.81 172 LYS A C 1
ATOM 1277 O O . LYS A 1 172 ? -30.003 -24.161 -15.647 1.00 77.81 172 LYS A O 1
ATOM 1282 N N . HIS A 1 173 ? -27.779 -23.936 -15.437 1.00 72.50 173 HIS A N 1
ATOM 1283 C CA . HIS A 1 173 ? -27.458 -25.354 -15.669 1.00 72.50 173 HIS A CA 1
ATOM 1284 C C . HIS A 1 173 ? -27.927 -26.298 -14.551 1.00 72.50 173 HIS A C 1
ATOM 1286 O O . HIS A 1 173 ? -27.978 -27.501 -14.762 1.00 72.50 173 HIS A O 1
ATOM 1292 N N . ILE A 1 174 ? -28.216 -25.777 -13.355 1.00 74.19 174 ILE A N 1
ATOM 1293 C CA . ILE A 1 174 ? -28.766 -26.559 -12.233 1.00 74.19 174 ILE A CA 1
ATOM 1294 C C . ILE A 1 174 ? -30.307 -26.559 -12.261 1.00 74.19 174 ILE A C 1
ATOM 1296 O O . ILE A 1 174 ? -30.939 -27.395 -11.620 1.00 74.19 174 ILE A O 1
ATOM 1300 N N . ALA A 1 175 ? -30.912 -25.597 -12.962 1.00 68.69 175 ALA A N 1
ATOM 1301 C CA . ALA A 1 175 ? -32.360 -25.464 -13.110 1.00 68.69 175 ALA A CA 1
ATOM 1302 C C . ALA A 1 175 ? -32.921 -26.182 -14.358 1.00 68.69 175 ALA A C 1
ATOM 1304 O O . ALA A 1 175 ? -34.143 -26.224 -14.516 1.00 68.69 175 ALA A O 1
ATOM 1305 N N . GLU A 1 176 ? -32.047 -26.725 -15.210 1.00 48.50 176 GLU A N 1
ATOM 1306 C CA . GLU A 1 176 ? -32.344 -27.754 -16.223 1.00 48.50 176 GLU A CA 1
ATOM 1307 C C . GLU A 1 176 ? -32.096 -29.157 -15.651 1.00 48.50 176 GLU A C 1
ATOM 1309 O O . GLU A 1 176 ? -32.901 -30.062 -15.972 1.00 48.50 176 GLU A O 1
#

Sequence (176 aa):
MNITKNDLDDLKYAKSLLENPSLAAKISNLLGTAIEKGLKYLPAKWNDIVQSATKKSLEKALNFAVKTMDNKTKPPSSNRTHKILVAATGASGGSFGLPALAIELPVTTTIMLRSIADIARSEGEQINMVETKLECLNVFALGGPSKNDDGTETGYFAVRAALAHAVSDAAKHIAE

Foldseek 3Di:
DDQDPVNVVVVVVVCVVAVPQDPVQVVCVVVVVVVVVVVVPDPPVCVVVVVVVVVVLLVVLLVVLLVPDDLVDQDQQPQVVLVVVLVVLVVVLVVVPDVSCVPSVSVSSSSLLNSLLSNCSNVPHRSVDPVVSVVSVLVVLDHHPDPVSCPSVCVVVVVVVVVVVVVVVVVVVVVD